Protein AF-A0A7K2X3P2-F1 (afdb_monomer)

Mean predicted aligned error: 12.93 Å

Sequence (159 aa):
AAGPQSTAGPQSAAGPQSDSAGTAPPAKPRRLGRWRWLVLASVLVLAPAVPWGLASVDDPQIDLTVLSEEPGGECVVRWKDPWDGREHTGPFRCDPDRDPLLAKWETAFVVSYGPWKGELYGWVGDEPHGSPAQDVTAALATGGALGLLVGLVGGGVSL

Solvent-accessible surface area (backbone atoms only — not comparable to full-atom values): 9632 Å² total; per-residue (Å²): 140,88,85,88,85,89,81,88,80,88,86,86,78,88,76,87,86,72,78,83,78,71,77,72,74,77,79,72,81,68,70,66,59,60,27,50,50,39,31,52,52,15,47,66,63,47,58,56,53,58,65,48,61,60,52,57,74,72,31,53,74,44,68,29,38,48,76,47,72,47,100,85,34,48,24,36,32,35,34,61,44,92,86,82,62,48,78,48,74,46,75,36,53,53,65,87,85,57,60,75,93,41,70,53,50,48,72,33,33,31,39,76,55,80,96,54,48,72,42,45,32,36,66,59,88,93,44,78,43,38,39,74,66,52,60,54,50,53,50,47,48,52,51,19,51,51,37,31,52,51,16,52,52,56,40,61,79,70,108

Nearest PDB structures (foldseek):
  2q2h-assembly1_A  TM=4.001E-01  e=1.821E-01  Agrobacterium fabrum str. C58
  2q2h-assembly1_B  TM=3.859E-01  e=3.176E-01  Agrobacterium fabrum str. C58
  2nzo-assembly2_C  TM=4.593E-01  e=7.546E-01  Bacillus subtilis

Structure (mmCIF, N/CA/C/O backbone):
data_AF-A0A7K2X3P2-F1
#
_entry.id   AF-A0A7K2X3P2-F1
#
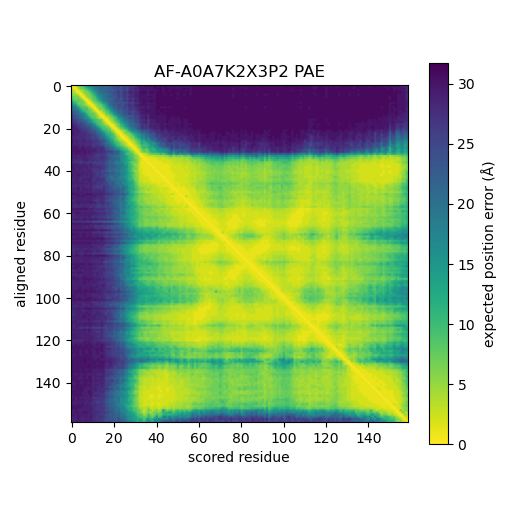loop_
_atom_site.group_PDB
_atom_site.id
_atom_site.type_symbol
_atom_site.label_atom_id
_atom_site.label_alt_id
_atom_site.label_comp_id
_atom_site.label_asym_id
_atom_site.label_entity_id
_atom_site.label_seq_id
_atom_site.pdbx_PDB_ins_code
_atom_site.Cartn_x
_atom_site.Cartn_y
_atom_site.Cartn_z
_atom_site.occupancy
_atom_site.B_iso_or_equiv
_atom_site.auth_seq_id
_atom_site.auth_comp_id
_atom_site.auth_asym_id
_atom_site.auth_atom_id
_atom_site.pdbx_PDB_model_num
ATOM 1 N N . ALA A 1 1 ? -39.443 7.825 111.719 1.00 43.34 1 ALA A N 1
ATOM 2 C CA . ALA A 1 1 ? -38.368 6.923 111.273 1.00 43.34 1 ALA A CA 1
ATOM 3 C C . ALA A 1 1 ? -38.836 6.240 109.998 1.00 43.34 1 ALA A C 1
ATOM 5 O O . ALA A 1 1 ? -39.812 5.505 110.042 1.00 43.34 1 ALA A O 1
ATOM 6 N N . ALA A 1 2 ? -38.222 6.594 108.871 1.00 43.12 2 ALA A N 1
ATOM 7 C CA . ALA A 1 2 ? -38.455 5.995 107.563 1.00 43.12 2 ALA A CA 1
ATOM 8 C C . ALA A 1 2 ? -37.342 4.974 107.285 1.00 43.12 2 ALA A C 1
ATOM 10 O O . ALA A 1 2 ? -36.188 5.223 107.634 1.00 43.12 2 ALA A O 1
ATOM 11 N N . GLY A 1 3 ? -37.696 3.851 106.665 1.00 34.34 3 GLY A N 1
ATOM 12 C CA . GLY A 1 3 ? -36.780 2.825 106.169 1.00 34.34 3 GLY A CA 1
ATOM 13 C C . GLY A 1 3 ? -37.502 1.917 105.157 1.00 34.34 3 GLY A C 1
ATOM 14 O O . GLY A 1 3 ? -38.718 1.776 105.267 1.00 34.34 3 GLY A O 1
ATOM 15 N N . PRO A 1 4 ? -36.803 1.377 104.141 1.00 50.12 4 PRO A N 1
ATOM 16 C CA . PRO A 1 4 ? -37.302 1.298 102.764 1.00 50.12 4 PRO A CA 1
ATOM 17 C C . PRO A 1 4 ? -37.567 -0.137 102.283 1.00 50.12 4 PRO A C 1
ATOM 19 O O . PRO A 1 4 ? -36.995 -1.077 102.825 1.00 50.12 4 PRO A O 1
ATOM 22 N N . GLN A 1 5 ? -38.334 -0.304 101.198 1.00 46.00 5 GLN A N 1
ATOM 23 C CA . GLN A 1 5 ? -38.234 -1.492 100.338 1.00 46.00 5 GLN A CA 1
ATOM 24 C C . GLN A 1 5 ? -38.359 -1.112 98.857 1.00 46.00 5 GLN A C 1
ATOM 26 O O . GLN A 1 5 ? -39.412 -0.695 98.381 1.00 46.00 5 GLN A O 1
ATOM 31 N N . SER A 1 6 ? -37.239 -1.263 98.149 1.00 46.44 6 SER A N 1
ATOM 32 C CA . SER A 1 6 ? -37.142 -1.337 96.692 1.00 46.44 6 SER A CA 1
ATOM 33 C C . SER A 1 6 ? -37.699 -2.665 96.192 1.00 46.44 6 SER A C 1
ATOM 35 O O . SER A 1 6 ? -37.330 -3.706 96.722 1.00 46.44 6 SER A O 1
ATOM 37 N N . THR A 1 7 ? -38.441 -2.649 95.087 1.00 44.78 7 THR A N 1
ATOM 38 C CA . THR A 1 7 ? -38.383 -3.725 94.084 1.00 44.78 7 THR A CA 1
ATOM 39 C C . THR A 1 7 ? -38.538 -3.116 92.691 1.00 44.78 7 THR A C 1
ATOM 41 O O . THR A 1 7 ? -39.597 -2.631 92.305 1.00 44.78 7 THR A O 1
ATOM 44 N N . ALA A 1 8 ? -37.429 -3.099 91.952 1.00 45.41 8 ALA A N 1
ATOM 45 C CA . ALA A 1 8 ? -37.401 -2.851 90.520 1.00 45.41 8 ALA A CA 1
ATOM 46 C C . ALA A 1 8 ? -37.860 -4.131 89.805 1.00 45.41 8 ALA A C 1
ATOM 48 O O . ALA A 1 8 ? -37.286 -5.197 90.021 1.00 45.41 8 ALA A O 1
ATOM 49 N N . GLY A 1 9 ? -38.908 -4.034 88.987 1.00 36.34 9 GLY A N 1
ATOM 50 C CA . GLY A 1 9 ? -39.360 -5.124 88.123 1.00 36.34 9 GLY A CA 1
ATOM 51 C C . GLY A 1 9 ? -38.618 -5.110 86.778 1.00 36.34 9 GLY A C 1
ATOM 52 O O . GLY A 1 9 ? -38.415 -4.028 86.224 1.00 36.34 9 GLY A O 1
ATOM 53 N N . PRO A 1 10 ? -38.217 -6.269 86.228 1.00 47.22 10 PRO A N 1
ATOM 54 C CA . PRO A 1 10 ? -37.574 -6.357 84.923 1.00 47.22 10 PRO A CA 1
ATOM 55 C C . PRO A 1 10 ? -38.630 -6.405 83.811 1.00 47.22 10 PRO A C 1
ATOM 57 O O . PRO A 1 10 ? -39.577 -7.185 83.884 1.00 47.22 10 PRO A O 1
ATOM 60 N N . GLN A 1 11 ? -38.450 -5.627 82.744 1.00 46.53 11 GLN A N 1
ATOM 61 C CA . GLN A 1 11 ? -39.125 -5.874 81.468 1.00 46.53 11 GLN A CA 1
ATOM 62 C C . GLN A 1 11 ? -38.100 -5.808 80.339 1.00 46.53 11 GLN A C 1
ATOM 64 O O . GLN A 1 11 ? -37.881 -4.772 79.722 1.00 46.53 11 GLN A O 1
ATOM 69 N N . SER A 1 12 ? -37.477 -6.957 80.086 1.00 44.44 12 SER A N 1
ATOM 70 C CA . SER A 1 12 ? -36.929 -7.298 78.778 1.00 44.44 12 SER A CA 1
ATOM 71 C C . SER A 1 12 ? -37.800 -8.407 78.205 1.00 44.44 12 SER A C 1
ATOM 73 O O . SER A 1 12 ? -37.814 -9.510 78.745 1.00 44.44 12 SER A O 1
ATOM 75 N N . ALA A 1 13 ? -38.508 -8.131 77.114 1.00 41.72 13 ALA A N 1
ATOM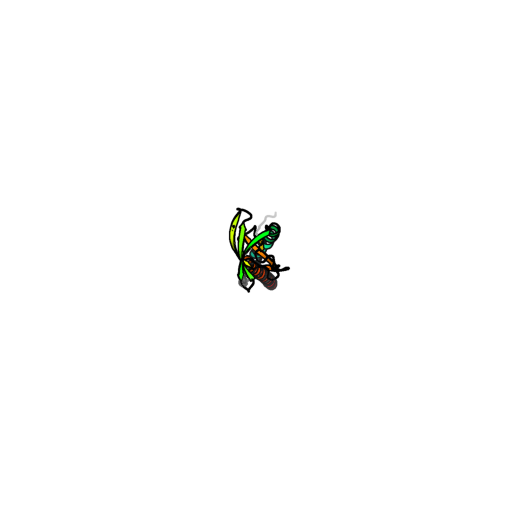 76 C CA . ALA A 1 13 ? -38.998 -9.160 76.207 1.00 41.72 13 ALA A CA 1
ATOM 77 C C . ALA A 1 13 ? -39.089 -8.573 74.797 1.00 41.72 13 ALA A C 1
ATOM 79 O O . ALA A 1 13 ? -39.816 -7.617 74.539 1.00 41.72 13 ALA A O 1
ATOM 80 N N . ALA A 1 14 ? -38.274 -9.148 73.920 1.00 46.69 14 ALA A N 1
ATOM 81 C CA . ALA A 1 14 ? -38.145 -8.850 72.509 1.00 46.69 14 ALA A CA 1
ATOM 82 C C . ALA A 1 14 ? -39.490 -8.939 71.770 1.00 46.69 14 ALA A C 1
ATOM 84 O O . ALA A 1 14 ? -40.175 -9.958 71.834 1.00 46.69 14 ALA A O 1
ATOM 85 N N . GLY A 1 15 ? -39.830 -7.891 71.018 1.00 36.75 15 GLY A N 1
ATOM 86 C CA . GLY A 1 15 ? -40.802 -7.984 69.933 1.00 36.75 15 GLY A CA 1
ATOM 87 C C . GLY A 1 15 ? -40.091 -8.466 68.662 1.00 36.75 15 GLY A C 1
ATOM 88 O O . GLY A 1 15 ? -39.014 -7.948 68.358 1.00 36.75 15 GLY A O 1
ATOM 89 N N . PRO A 1 16 ? -40.629 -9.451 67.925 1.00 46.72 16 PRO A N 1
ATOM 90 C CA . PRO A 1 16 ? -39.970 -9.991 66.745 1.00 46.72 16 PRO A CA 1
ATOM 91 C C . PRO A 1 16 ? -39.980 -8.969 65.602 1.00 46.72 16 PRO A C 1
ATOM 93 O O . PRO A 1 16 ? -41.018 -8.692 65.004 1.00 46.72 16 PRO A O 1
ATOM 96 N N . GLN A 1 17 ? -38.799 -8.445 65.263 1.00 52.22 17 GLN A N 1
ATOM 97 C CA . GLN A 1 17 ? -38.515 -8.025 63.896 1.00 52.22 17 GLN A CA 1
ATOM 98 C C . GLN A 1 17 ? -38.445 -9.297 63.050 1.00 52.22 17 GLN A C 1
ATOM 100 O O . GLN A 1 17 ? -37.615 -10.177 63.275 1.00 52.22 17 GLN A O 1
ATOM 105 N N . SER A 1 18 ? -39.353 -9.436 62.100 1.00 46.97 18 SER A N 1
ATOM 106 C CA . SER A 1 18 ? -39.205 -10.397 61.015 1.00 46.97 18 SER A CA 1
ATOM 107 C C . SER A 1 18 ? -39.588 -9.668 59.752 1.00 46.97 18 SER A C 1
ATOM 109 O O . SER A 1 18 ? -40.756 -9.559 59.382 1.00 46.97 18 SER A O 1
ATOM 111 N N . ASP A 1 19 ? -38.542 -9.085 59.181 1.00 43.91 19 ASP A N 1
ATOM 112 C CA . ASP A 1 19 ? -38.510 -8.465 57.878 1.00 43.91 19 ASP A CA 1
ATOM 113 C C . ASP A 1 19 ? -39.203 -9.382 56.876 1.00 43.91 19 ASP A C 1
ATOM 115 O O . ASP A 1 19 ? -38.827 -10.540 56.678 1.00 43.91 19 ASP A O 1
ATOM 119 N N . SER A 1 20 ? -40.244 -8.858 56.239 1.00 48.12 20 SER A N 1
ATOM 120 C CA . SER A 1 20 ? -40.806 -9.430 55.029 1.00 48.12 20 SER A CA 1
ATOM 121 C C . SER A 1 20 ? -39.690 -9.517 53.991 1.00 48.12 20 SER A C 1
ATOM 123 O O . SER A 1 20 ? -39.373 -8.540 53.312 1.00 48.12 20 SER A O 1
ATOM 125 N N . ALA A 1 21 ? -39.081 -10.700 53.901 1.00 51.09 21 ALA A N 1
ATOM 126 C CA . ALA A 1 21 ? -38.150 -11.096 52.863 1.00 51.09 21 ALA A CA 1
ATOM 127 C C . ALA A 1 21 ? -38.904 -11.137 51.529 1.00 51.09 21 ALA A C 1
ATOM 129 O O . ALA A 1 21 ? -39.295 -12.190 51.028 1.00 51.09 21 ALA A O 1
ATOM 130 N N . GLY A 1 22 ? -39.132 -9.957 50.952 1.00 48.03 22 GLY A N 1
ATOM 131 C CA . GLY A 1 22 ? -39.394 -9.831 49.534 1.00 48.03 22 GLY A CA 1
ATOM 132 C C . GLY A 1 22 ? -38.180 -10.407 48.828 1.00 48.03 22 GLY A C 1
ATOM 133 O O . GLY A 1 22 ? -37.104 -9.813 48.855 1.00 48.03 22 GLY A O 1
ATOM 134 N N . THR A 1 23 ? -38.326 -11.602 48.260 1.00 55.66 23 THR A N 1
ATOM 135 C CA . THR A 1 23 ? -37.319 -12.179 47.376 1.00 55.66 23 THR A CA 1
ATOM 136 C C . THR A 1 23 ? -37.081 -11.169 46.262 1.00 55.66 23 THR A C 1
ATOM 138 O O . THR A 1 23 ? -37.929 -10.986 45.388 1.00 55.66 23 THR A O 1
ATOM 141 N N . ALA A 1 24 ? -35.956 -10.456 46.338 1.00 61.16 24 ALA A N 1
ATOM 142 C CA . ALA A 1 24 ? -35.553 -9.537 45.293 1.00 61.16 24 ALA A CA 1
ATOM 143 C C . ALA A 1 24 ? -35.508 -10.331 43.978 1.00 61.16 24 ALA A C 1
ATOM 145 O O . ALA A 1 24 ? -34.921 -11.421 43.955 1.00 61.16 24 ALA A O 1
ATOM 146 N N . PRO A 1 25 ? -36.139 -9.847 42.894 1.00 63.56 25 PRO A N 1
ATOM 147 C CA . PRO A 1 25 ? -36.044 -10.528 41.615 1.00 63.56 25 PRO A CA 1
ATOM 148 C C . PRO A 1 25 ? -34.559 -10.670 41.250 1.00 63.56 25 PRO A C 1
ATOM 150 O O . PRO A 1 25 ? -33.785 -9.739 41.503 1.00 63.56 25 PRO A O 1
ATOM 153 N N . PRO A 1 26 ? -34.132 -11.814 40.682 1.00 62.00 26 PRO A N 1
ATOM 154 C CA . PRO A 1 26 ? -32.734 -12.015 40.335 1.00 62.00 26 PRO A CA 1
ATOM 155 C C . PRO A 1 26 ? -32.287 -10.869 39.431 1.00 62.00 26 PRO A C 1
ATOM 157 O O . PRO A 1 26 ? -32.959 -10.543 38.446 1.00 62.00 26 PRO A O 1
ATOM 160 N N . ALA A 1 27 ? -31.171 -10.231 39.789 1.00 63.59 27 ALA A N 1
ATOM 161 C CA . ALA A 1 27 ? -30.607 -9.146 39.005 1.00 63.59 27 ALA A CA 1
ATOM 162 C C . ALA A 1 27 ? -30.455 -9.623 37.554 1.00 63.59 27 ALA A C 1
ATOM 164 O O . ALA A 1 27 ? -29.716 -10.572 37.281 1.00 63.59 27 ALA A O 1
ATOM 165 N N . LYS A 1 28 ? -31.184 -8.996 36.617 1.00 60.84 28 LYS A N 1
ATOM 166 C CA . LYS A 1 28 ? -31.056 -9.323 35.191 1.00 60.84 28 LYS A CA 1
ATOM 167 C C . LYS A 1 28 ? -29.574 -9.207 34.816 1.00 60.84 28 LYS A C 1
ATOM 169 O O . LYS A 1 28 ? -28.969 -8.173 35.121 1.00 60.84 28 LYS A O 1
ATOM 174 N N . PRO A 1 29 ? -28.979 -10.218 34.157 1.00 57.66 29 PRO A N 1
ATOM 175 C CA . PRO A 1 29 ? -27.580 -10.153 33.769 1.00 57.66 29 PRO A CA 1
ATOM 176 C C . PRO A 1 29 ? -27.384 -8.915 32.896 1.00 57.66 29 PRO A C 1
ATOM 178 O O . PRO A 1 29 ? -28.034 -8.746 31.860 1.00 57.66 29 PRO A O 1
ATOM 181 N N . ARG A 1 30 ? -26.530 -8.004 33.366 1.00 58.88 30 ARG A N 1
ATOM 182 C CA . ARG A 1 30 ? -26.295 -6.705 32.738 1.00 58.88 30 ARG A CA 1
ATOM 183 C C . ARG A 1 30 ? -25.742 -6.938 31.330 1.00 58.88 30 ARG A C 1
ATOM 185 O O . ARG A 1 30 ? -24.567 -7.256 31.160 1.00 58.88 30 ARG A O 1
ATOM 192 N N . ARG A 1 31 ? -26.572 -6.710 30.304 1.00 60.47 31 ARG A N 1
ATOM 193 C CA . ARG A 1 31 ? -26.161 -6.686 28.882 1.00 60.47 31 ARG A CA 1
ATOM 194 C C . ARG A 1 31 ? -25.081 -5.629 28.585 1.00 60.47 31 ARG A C 1
ATOM 196 O O . ARG A 1 31 ? -24.500 -5.639 27.508 1.00 60.47 31 ARG A O 1
ATOM 203 N N . LEU A 1 32 ? -24.768 -4.776 29.562 1.00 58.50 32 LEU A N 1
ATOM 204 C CA . LEU A 1 32 ? -23.693 -3.782 29.554 1.00 58.50 32 LEU A CA 1
ATOM 205 C C . LEU A 1 32 ? -22.302 -4.363 29.262 1.00 58.50 32 LEU A C 1
ATOM 207 O O . LEU A 1 32 ? -21.456 -3.641 28.747 1.00 58.50 32 LEU A O 1
ATOM 211 N N . GLY A 1 33 ? -22.046 -5.641 29.566 1.00 67.38 33 GLY A N 1
ATOM 212 C CA . GLY A 1 33 ? -20.739 -6.241 29.291 1.00 67.38 33 GLY A CA 1
ATOM 213 C C . GLY A 1 33 ? -20.414 -6.291 27.795 1.00 67.38 33 GLY A C 1
ATOM 214 O O . GLY A 1 33 ? -19.333 -5.888 27.386 1.00 67.38 33 GLY A O 1
ATOM 215 N N . ARG A 1 34 ? -21.358 -6.743 26.959 1.00 83.06 34 ARG A N 1
ATOM 216 C CA . ARG A 1 34 ? -21.077 -7.065 25.547 1.00 83.06 34 ARG A CA 1
ATOM 217 C C . ARG A 1 34 ? -20.837 -5.822 24.688 1.00 83.06 34 ARG A C 1
ATOM 219 O O . ARG A 1 34 ? -19.890 -5.808 23.912 1.00 83.06 34 ARG A O 1
ATOM 226 N N . TRP A 1 35 ? -21.638 -4.771 24.870 1.00 88.19 35 TRP A N 1
ATOM 227 C CA . TRP A 1 35 ? -21.478 -3.518 24.122 1.00 88.19 35 TRP A CA 1
ATOM 228 C C . TRP A 1 35 ? -20.172 -2.800 24.460 1.00 88.19 35 TRP A C 1
ATOM 230 O O . TRP A 1 35 ? -19.493 -2.310 23.566 1.00 88.19 35 TRP A O 1
ATOM 240 N N . ARG A 1 36 ? -19.773 -2.811 25.739 1.00 89.25 36 ARG A N 1
ATOM 241 C CA . ARG A 1 36 ? -18.478 -2.269 26.173 1.00 89.25 36 ARG A CA 1
ATOM 242 C C . ARG A 1 36 ? -17.313 -2.990 25.505 1.00 89.25 36 ARG A C 1
ATOM 244 O O . ARG A 1 36 ? -16.397 -2.332 25.032 1.00 89.25 36 ARG A O 1
ATOM 251 N N . TRP A 1 37 ? -17.367 -4.318 25.422 1.00 92.69 37 TRP A N 1
ATOM 252 C CA . TRP A 1 37 ? -16.335 -5.091 24.731 1.00 92.69 37 TRP A CA 1
ATOM 253 C C . TRP A 1 37 ? -16.308 -4.833 23.226 1.00 92.69 37 TRP A C 1
ATOM 255 O O . TRP A 1 37 ? -15.223 -4.742 22.667 1.00 92.69 37 TRP A O 1
ATOM 265 N N . LEU A 1 38 ? -17.466 -4.649 22.584 1.00 93.00 38 LEU A N 1
ATOM 266 C CA . LEU A 1 38 ? -17.520 -4.277 21.169 1.00 93.00 38 LEU A CA 1
ATOM 267 C C . LEU A 1 38 ? -16.882 -2.903 20.917 1.00 93.00 38 LEU A C 1
ATOM 269 O O . LEU A 1 38 ? -16.083 -2.765 19.995 1.00 93.00 38 LEU A O 1
ATOM 273 N N . VAL A 1 39 ? -17.182 -1.908 21.760 1.00 93.88 39 VAL A N 1
ATOM 274 C CA . VAL A 1 39 ? -16.551 -0.579 21.690 1.00 93.88 39 VAL A CA 1
ATOM 275 C C . VAL A 1 39 ? -15.044 -0.690 21.902 1.00 93.88 39 VAL A C 1
ATOM 277 O O . VAL A 1 39 ? -14.285 -0.163 21.097 1.00 93.88 39 VAL A O 1
ATOM 280 N N . LEU A 1 40 ? -14.600 -1.411 22.935 1.00 94.88 40 LEU A N 1
ATOM 281 C CA . LEU A 1 40 ? -13.173 -1.602 23.205 1.00 94.88 40 LEU A CA 1
ATOM 282 C C . LEU A 1 40 ? -12.459 -2.299 22.043 1.00 94.88 40 LEU A C 1
ATOM 284 O O . LEU A 1 40 ? -11.401 -1.841 21.632 1.00 94.88 40 LEU A O 1
ATOM 288 N N . ALA A 1 41 ? -13.043 -3.358 21.479 1.00 95.19 41 ALA A N 1
ATOM 289 C CA . ALA A 1 41 ? -12.485 -4.044 20.318 1.00 95.19 41 ALA A CA 1
ATOM 290 C C . ALA A 1 41 ? -12.400 -3.115 19.098 1.00 95.19 41 ALA A C 1
ATOM 292 O O . ALA A 1 41 ? -11.371 -3.071 18.432 1.00 95.19 41 ALA A O 1
ATOM 293 N N . SER A 1 42 ? -13.442 -2.321 18.847 1.00 95.38 42 SER A N 1
ATOM 294 C CA . SER A 1 42 ? -13.472 -1.360 17.737 1.00 95.38 42 SER A CA 1
ATOM 295 C C . SER A 1 42 ? -12.412 -0.269 17.904 1.00 95.38 42 SER A C 1
ATOM 297 O O . SER A 1 42 ? -11.697 0.049 16.959 1.00 95.38 42 SER A O 1
ATOM 299 N N . VAL A 1 43 ? -12.251 0.261 19.121 1.00 95.50 43 VAL A N 1
ATOM 300 C CA . VAL A 1 43 ? -11.191 1.227 19.440 1.00 95.50 43 VAL A CA 1
ATOM 301 C C . VAL A 1 43 ? -9.813 0.596 19.276 1.00 95.50 43 VAL A C 1
ATOM 303 O O . VAL A 1 43 ? -8.940 1.238 18.713 1.00 95.50 43 VAL A O 1
ATOM 306 N N . LEU A 1 44 ? -9.604 -0.651 19.705 1.00 95.00 44 LEU A N 1
ATOM 307 C CA . LEU A 1 44 ? -8.322 -1.340 19.523 1.00 95.00 44 LEU A CA 1
ATOM 308 C C . LEU A 1 44 ? -7.965 -1.544 18.045 1.00 95.00 44 LEU A C 1
ATOM 310 O O . LEU A 1 44 ? -6.792 -1.459 17.700 1.00 95.00 44 LEU A O 1
ATOM 314 N N . VAL A 1 45 ? -8.957 -1.778 17.183 1.00 93.19 45 VAL A N 1
ATOM 315 C CA . VAL A 1 45 ? -8.757 -1.884 15.728 1.00 93.19 45 VAL A CA 1
ATOM 316 C C . VAL A 1 45 ? -8.448 -0.525 15.098 1.00 93.19 45 VAL A C 1
ATOM 318 O O . VAL A 1 45 ? -7.592 -0.445 14.224 1.00 93.19 45 VAL A O 1
ATOM 321 N N . LEU A 1 46 ? -9.119 0.544 15.535 1.00 92.31 46 LEU A N 1
ATOM 322 C CA . LEU A 1 46 ? -8.976 1.881 14.944 1.00 92.31 46 LEU A CA 1
ATOM 323 C C . LEU A 1 46 ? -7.799 2.688 15.508 1.00 92.31 46 LEU A C 1
ATOM 325 O O . LEU A 1 46 ? -7.251 3.537 14.812 1.00 92.31 46 LEU A O 1
ATOM 329 N N . ALA A 1 47 ? -7.397 2.447 16.757 1.00 92.06 47 ALA A N 1
ATOM 330 C CA . ALA A 1 47 ? -6.360 3.219 17.443 1.00 92.06 47 ALA A CA 1
ATOM 331 C C . ALA A 1 47 ? -5.013 3.283 16.695 1.00 92.06 47 ALA A C 1
ATOM 333 O O . ALA A 1 47 ? -4.406 4.356 16.702 1.00 92.06 47 ALA A O 1
ATOM 334 N N . PRO A 1 48 ? -4.539 2.216 16.020 1.00 88.75 48 PRO A N 1
ATOM 335 C CA . PRO A 1 48 ? -3.298 2.269 15.253 1.00 88.75 48 PRO A CA 1
ATOM 336 C C . PRO A 1 48 ? -3.331 3.220 14.048 1.00 88.75 48 PRO A C 1
ATOM 338 O O . PRO A 1 48 ? -2.269 3.642 13.601 1.00 88.75 48 PRO A O 1
ATOM 341 N N . ALA A 1 49 ? -4.510 3.606 13.543 1.00 85.25 49 ALA A N 1
ATOM 342 C CA . ALA A 1 49 ? -4.623 4.458 12.356 1.00 85.25 49 ALA A CA 1
ATOM 343 C C . ALA A 1 49 ? -3.935 5.822 12.532 1.00 85.25 49 ALA A C 1
ATOM 345 O O . ALA A 1 49 ? -3.365 6.348 11.583 1.00 85.25 49 ALA A O 1
ATOM 346 N N . VAL A 1 50 ? -3.939 6.379 13.748 1.00 87.19 50 VAL A N 1
ATOM 347 C CA . VAL A 1 50 ? -3.297 7.671 14.034 1.00 87.19 50 VAL A CA 1
ATOM 348 C C . VAL A 1 50 ? -1.767 7.590 13.934 1.00 87.19 50 VAL A C 1
ATOM 350 O O . VAL A 1 50 ? -1.203 8.324 13.125 1.00 87.19 50 VAL A O 1
ATOM 353 N N . PRO A 1 51 ? -1.056 6.737 14.703 1.00 89.12 51 PRO A N 1
ATOM 354 C CA . PRO A 1 51 ? 0.398 6.649 14.584 1.00 89.12 51 PRO A CA 1
ATOM 355 C C . PRO A 1 51 ? 0.849 6.152 13.206 1.00 89.12 51 PRO A C 1
ATOM 357 O O . PRO A 1 51 ? 1.893 6.585 12.734 1.00 89.12 51 PRO A O 1
ATOM 360 N N . TRP A 1 52 ? 0.073 5.289 12.545 1.00 87.19 52 TRP A N 1
ATOM 361 C CA . TRP A 1 52 ? 0.366 4.851 11.179 1.00 87.19 52 TRP A CA 1
ATOM 362 C C . TRP A 1 52 ? 0.222 5.973 10.153 1.00 87.19 52 TRP A C 1
ATOM 364 O O . TRP A 1 52 ? 1.135 6.165 9.363 1.00 87.19 52 TRP A O 1
ATOM 374 N N . GLY A 1 53 ? -0.850 6.768 10.209 1.00 83.62 53 GLY A N 1
ATOM 375 C CA . GLY A 1 53 ? -1.014 7.919 9.314 1.00 83.62 53 GLY A CA 1
ATOM 376 C C . GLY A 1 53 ? 0.022 9.025 9.542 1.00 83.62 53 GLY A C 1
ATOM 377 O O . GLY A 1 53 ? 0.359 9.758 8.621 1.00 83.62 53 GLY A O 1
ATOM 378 N N . LEU A 1 54 ? 0.558 9.151 10.761 1.00 88.62 54 LEU A N 1
ATOM 379 C CA . LEU A 1 54 ? 1.699 10.035 11.017 1.00 88.62 54 LEU A CA 1
ATOM 380 C C . LEU A 1 54 ? 2.996 9.463 10.437 1.00 88.62 54 LEU A C 1
ATOM 382 O O . LEU A 1 54 ? 3.774 10.211 9.858 1.00 88.62 54 LEU A O 1
ATOM 386 N N . ALA A 1 55 ? 3.220 8.155 10.573 1.00 87.31 55 ALA A N 1
ATOM 387 C CA . ALA A 1 55 ? 4.404 7.494 10.033 1.00 87.31 55 ALA A CA 1
ATOM 388 C C . ALA A 1 55 ? 4.421 7.468 8.496 1.00 87.31 55 ALA A C 1
ATOM 390 O O . ALA A 1 55 ? 5.493 7.579 7.911 1.00 87.31 55 ALA A O 1
ATOM 391 N N . SER A 1 56 ? 3.257 7.399 7.839 1.00 86.69 56 SER A N 1
ATOM 392 C CA . SER A 1 56 ? 3.169 7.387 6.372 1.00 86.69 56 SER A CA 1
ATOM 393 C C . SER A 1 56 ? 3.635 8.682 5.709 1.00 86.69 56 SER A C 1
ATOM 395 O O . SER A 1 56 ? 3.880 8.702 4.509 1.00 86.69 56 SER A O 1
ATOM 397 N N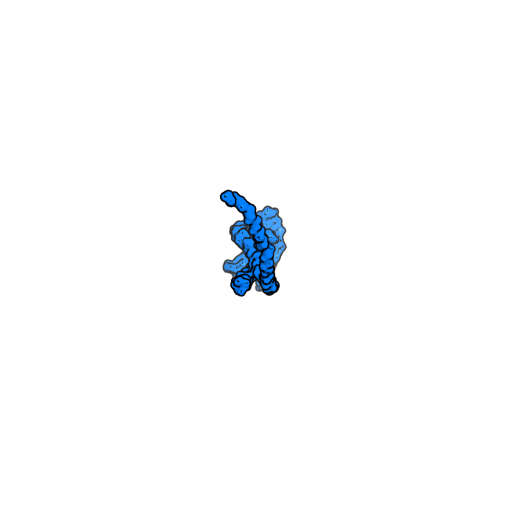 . VAL A 1 57 ? 3.752 9.781 6.462 1.00 87.81 57 VAL A N 1
ATOM 398 C CA . VAL A 1 57 ? 4.319 11.043 5.952 1.00 87.81 57 VAL A CA 1
ATOM 399 C C . VAL A 1 57 ? 5.805 10.889 5.617 1.00 87.81 57 VAL A C 1
ATOM 401 O O . VAL A 1 57 ? 6.302 11.558 4.716 1.00 87.81 57 VAL A O 1
ATOM 404 N N . ASP A 1 58 ? 6.491 9.988 6.320 1.00 90.06 58 ASP A N 1
ATOM 405 C CA . ASP A 1 58 ? 7.914 9.707 6.142 1.00 90.06 58 ASP A CA 1
ATOM 406 C C . ASP A 1 58 ? 8.159 8.479 5.240 1.00 90.06 58 ASP A C 1
ATOM 408 O O . ASP A 1 58 ? 9.299 8.014 5.126 1.00 90.06 58 ASP A O 1
ATOM 412 N N . ASP A 1 59 ? 7.114 7.933 4.603 1.00 92.38 59 ASP A N 1
ATOM 413 C CA . ASP A 1 59 ? 7.263 6.803 3.688 1.00 92.38 59 ASP A CA 1
ATOM 414 C C . ASP A 1 59 ? 8.087 7.234 2.460 1.00 92.38 59 ASP A C 1
ATOM 416 O O . ASP A 1 59 ? 7.760 8.220 1.790 1.00 92.38 59 ASP A O 1
ATOM 420 N N . PRO A 1 60 ? 9.187 6.529 2.144 1.00 94.56 60 PRO A N 1
ATOM 421 C CA . PRO A 1 60 ? 10.035 6.896 1.023 1.00 94.56 60 PRO A CA 1
ATOM 422 C C . PRO A 1 60 ? 9.315 6.652 -0.302 1.00 94.56 60 PRO A C 1
ATOM 424 O O . PRO A 1 60 ? 8.809 5.557 -0.558 1.00 94.56 60 PRO A O 1
ATOM 427 N N . GLN A 1 61 ? 9.345 7.658 -1.173 1.00 94.56 61 GLN A N 1
ATOM 428 C CA . GLN A 1 61 ? 8.981 7.509 -2.577 1.00 94.56 61 GLN A CA 1
ATOM 429 C C . GLN A 1 61 ? 10.172 6.945 -3.359 1.00 94.56 61 GLN A C 1
ATOM 431 O O . GLN A 1 61 ? 11.295 7.441 -3.230 1.00 94.56 61 GLN A O 1
ATOM 436 N N . ILE A 1 62 ? 9.937 5.909 -4.161 1.00 95.31 62 ILE A N 1
ATOM 437 C CA . ILE A 1 62 ? 10.960 5.224 -4.950 1.00 95.31 62 ILE A CA 1
ATOM 438 C C . ILE A 1 62 ? 10.512 5.010 -6.397 1.00 95.31 62 ILE A C 1
ATOM 440 O O . ILE A 1 62 ? 9.319 4.917 -6.697 1.00 95.31 62 ILE A O 1
ATOM 444 N N . ASP A 1 63 ? 11.500 4.867 -7.277 1.00 94.75 63 ASP A N 1
ATOM 445 C CA . ASP A 1 63 ? 11.280 4.494 -8.668 1.00 94.75 63 ASP A CA 1
ATOM 446 C C . ASP A 1 63 ? 11.114 2.977 -8.801 1.00 94.75 63 ASP A C 1
ATOM 448 O O . ASP A 1 63 ? 11.877 2.176 -8.247 1.00 94.75 63 ASP A O 1
ATOM 452 N N . LEU A 1 64 ? 10.137 2.585 -9.606 1.00 95.25 64 LEU A N 1
ATOM 453 C CA . LEU A 1 64 ? 9.855 1.214 -9.985 1.00 95.25 64 LEU A CA 1
ATOM 454 C C . LEU A 1 64 ? 10.213 1.019 -11.458 1.00 95.25 64 LEU A C 1
ATOM 456 O O . LEU A 1 64 ? 9.891 1.842 -12.311 1.00 95.25 64 LEU A O 1
ATOM 460 N N . THR A 1 65 ? 10.840 -0.105 -11.783 1.00 96.88 65 THR A N 1
ATOM 461 C CA . THR A 1 65 ? 10.995 -0.561 -13.167 1.00 96.88 65 THR A CA 1
ATOM 462 C C . THR A 1 65 ? 9.853 -1.502 -13.517 1.00 96.88 65 THR A C 1
ATOM 464 O O . THR A 1 65 ? 9.733 -2.566 -12.909 1.00 96.88 65 THR A O 1
ATOM 467 N N . VAL A 1 66 ? 9.059 -1.164 -14.529 1.00 95.50 66 VAL A N 1
ATOM 468 C CA . VAL A 1 66 ? 7.999 -2.041 -15.037 1.00 95.50 66 VAL A CA 1
ATOM 469 C C . VAL A 1 66 ? 8.624 -3.149 -15.877 1.00 95.50 66 VAL A C 1
ATOM 471 O O . VAL A 1 66 ? 9.340 -2.895 -16.848 1.00 95.50 66 VAL A O 1
ATOM 474 N N . LEU A 1 67 ? 8.380 -4.396 -15.478 1.00 96.50 67 LEU A N 1
ATOM 475 C CA . LEU A 1 67 ? 8.869 -5.591 -16.165 1.00 96.50 67 LEU A CA 1
ATOM 476 C C . LEU A 1 67 ? 7.831 -6.134 -17.147 1.00 96.50 67 LEU A C 1
ATOM 478 O O . LEU A 1 67 ? 8.183 -6.560 -18.247 1.00 96.50 67 LEU A O 1
ATOM 482 N N . SER A 1 68 ? 6.561 -6.104 -16.752 1.00 94.12 68 SER A N 1
ATOM 483 C CA . SER A 1 68 ? 5.418 -6.466 -17.586 1.00 94.12 68 SER A CA 1
ATOM 484 C C . SER A 1 68 ? 4.170 -5.741 -17.105 1.00 94.12 68 SER A C 1
ATOM 486 O O . SER A 1 68 ? 4.026 -5.512 -15.906 1.00 94.12 68 SER A O 1
ATOM 488 N N . GLU A 1 69 ? 3.266 -5.447 -18.030 1.00 91.81 69 GLU A N 1
ATOM 489 C CA . GLU A 1 69 ? 1.981 -4.803 -17.767 1.00 91.81 69 GLU A CA 1
ATOM 490 C C . GLU A 1 69 ? 0.887 -5.548 -18.534 1.00 91.81 69 GLU A C 1
ATOM 492 O O . GLU A 1 69 ? 1.025 -5.830 -19.730 1.00 91.81 69 GLU A O 1
ATOM 497 N N . GLU A 1 70 ? -0.176 -5.916 -17.829 1.00 90.94 70 GLU A N 1
ATOM 498 C CA . GLU A 1 70 ? -1.376 -6.505 -18.407 1.00 90.94 70 GLU A CA 1
ATOM 499 C C . GLU A 1 70 ? -2.350 -5.408 -18.869 1.00 90.94 70 GLU A C 1
ATOM 501 O O . GLU A 1 70 ? -2.373 -4.322 -18.294 1.00 90.94 70 GLU A O 1
ATOM 506 N N . PRO A 1 71 ? -3.247 -5.685 -19.838 1.00 85.88 71 PRO A N 1
ATOM 507 C CA . PRO A 1 71 ? -4.224 -4.701 -20.321 1.00 85.88 71 PRO A CA 1
ATOM 508 C C . PRO A 1 71 ? -5.157 -4.120 -19.244 1.00 85.88 71 PRO A C 1
ATOM 510 O O . PRO A 1 71 ? -5.826 -3.123 -19.496 1.00 85.88 71 PRO A O 1
ATOM 513 N N . GLY A 1 72 ? -5.250 -4.766 -18.077 1.00 82.19 72 GLY A N 1
ATOM 514 C CA . GLY A 1 72 ? -6.026 -4.302 -16.925 1.00 82.19 72 GLY A CA 1
ATOM 515 C C . GLY A 1 72 ? -5.281 -3.349 -15.982 1.00 82.19 72 GLY A C 1
ATOM 516 O O . GLY A 1 72 ? -5.855 -2.981 -14.961 1.00 82.19 72 GLY A O 1
ATOM 517 N N . GLY A 1 73 ? -4.031 -2.978 -16.289 1.00 85.19 73 GLY A N 1
ATOM 518 C CA . GLY A 1 73 ? -3.185 -2.122 -15.443 1.00 85.19 73 GLY A CA 1
ATOM 519 C C . GLY A 1 73 ? -2.446 -2.868 -14.324 1.00 85.19 73 GLY A C 1
ATOM 520 O O . GLY A 1 73 ? -1.769 -2.251 -13.503 1.00 85.19 73 GLY A O 1
ATOM 521 N N . GLU A 1 74 ? -2.558 -4.198 -14.279 1.00 89.50 74 GLU A N 1
ATOM 522 C CA . GLU A 1 74 ? -1.780 -5.030 -13.362 1.00 89.50 74 GLU A CA 1
ATOM 523 C C . GLU A 1 74 ? -0.347 -5.170 -13.888 1.00 89.50 74 GLU A C 1
ATOM 525 O O . GLU A 1 74 ? -0.114 -5.588 -15.025 1.00 89.50 74 GLU A O 1
ATOM 530 N N . CYS A 1 75 ? 0.621 -4.814 -13.055 1.00 91.06 75 CYS A N 1
ATOM 531 C CA . CYS A 1 75 ? 2.032 -4.755 -13.391 1.00 91.06 75 CYS A CA 1
ATOM 532 C C . CYS A 1 75 ? 2.860 -5.705 -12.532 1.00 91.06 75 CYS A C 1
ATOM 534 O O . CYS A 1 75 ? 2.577 -5.957 -11.361 1.00 91.06 75 CYS A O 1
ATOM 536 N N . VAL A 1 76 ? 3.966 -6.172 -13.103 1.00 94.31 76 VAL A N 1
ATOM 537 C CA . VAL A 1 76 ? 5.077 -6.736 -12.336 1.00 94.31 76 VAL A CA 1
ATOM 538 C C . VAL A 1 76 ? 6.202 -5.724 -12.367 1.00 94.31 76 VAL A C 1
ATOM 540 O O . VAL A 1 76 ? 6.679 -5.344 -13.439 1.00 94.31 76 VAL A O 1
ATOM 543 N N . VAL A 1 77 ? 6.629 -5.290 -11.190 1.00 95.62 77 VAL A N 1
ATOM 544 C CA . VAL A 1 77 ? 7.637 -4.246 -11.036 1.00 95.62 77 VAL A CA 1
ATOM 545 C C . VAL A 1 77 ? 8.854 -4.769 -10.302 1.00 95.62 77 VAL A C 1
ATOM 547 O O . VAL A 1 77 ? 8.769 -5.695 -9.494 1.00 95.62 77 VAL A O 1
ATOM 550 N N . ARG A 1 78 ? 9.995 -4.145 -10.573 1.00 96.88 78 ARG A N 1
ATOM 551 C CA . ARG A 1 78 ? 11.230 -4.309 -9.817 1.00 96.88 78 ARG A CA 1
ATOM 552 C C . ARG A 1 78 ? 11.609 -2.996 -9.165 1.00 96.88 78 ARG A C 1
ATOM 554 O O . ARG A 1 78 ? 11.555 -1.954 -9.810 1.00 96.88 78 ARG A O 1
ATOM 561 N N . TRP A 1 79 ? 12.032 -3.059 -7.914 1.00 96.06 79 TRP A N 1
ATOM 562 C CA . TRP A 1 79 ? 12.434 -1.885 -7.152 1.00 96.06 79 TRP A CA 1
ATOM 563 C C . TRP A 1 79 ? 13.574 -2.212 -6.206 1.00 96.06 79 TRP A C 1
ATOM 565 O O . TRP A 1 79 ? 13.880 -3.380 -5.968 1.00 96.06 79 TRP A O 1
ATOM 575 N N . LYS A 1 80 ? 14.204 -1.171 -5.671 1.00 95.94 80 LYS A N 1
ATOM 576 C CA . LYS A 1 80 ? 15.262 -1.292 -4.676 1.00 95.94 80 LYS A CA 1
ATOM 577 C C . LYS A 1 80 ? 14.719 -0.882 -3.312 1.00 95.94 80 LYS A C 1
ATOM 579 O O . LYS A 1 80 ? 14.184 0.215 -3.180 1.00 95.94 80 LYS A O 1
ATOM 584 N N . ASP A 1 81 ? 14.862 -1.748 -2.316 1.00 93.06 81 ASP A N 1
ATOM 585 C CA . ASP A 1 81 ? 14.458 -1.458 -0.944 1.00 93.06 81 ASP A CA 1
ATOM 586 C C . ASP A 1 81 ? 15.279 -0.274 -0.393 1.00 93.06 81 ASP A C 1
ATOM 588 O O . ASP A 1 81 ? 16.514 -0.278 -0.493 1.00 93.06 81 ASP A O 1
ATOM 592 N N . PRO A 1 82 ? 14.630 0.762 0.161 1.00 94.38 82 PRO A N 1
ATOM 593 C CA . PRO A 1 82 ? 15.319 1.970 0.605 1.00 94.38 82 PRO A CA 1
ATOM 594 C C . PRO A 1 82 ? 16.125 1.781 1.901 1.00 94.38 82 PRO A C 1
ATOM 596 O O . PRO A 1 82 ? 16.958 2.629 2.223 1.00 94.38 82 PRO A O 1
ATOM 599 N N . TRP A 1 83 ? 15.917 0.693 2.647 1.00 92.38 83 TRP A N 1
ATOM 600 C CA . TRP A 1 83 ? 16.596 0.423 3.916 1.00 92.38 83 TRP A CA 1
ATOM 601 C C . TRP A 1 83 ? 17.803 -0.499 3.764 1.00 92.38 83 TRP A C 1
ATOM 603 O O . TRP A 1 83 ? 18.839 -0.234 4.377 1.00 92.38 83 TRP A O 1
ATOM 613 N N . ASP A 1 84 ? 17.691 -1.575 2.984 1.00 92.88 84 ASP A N 1
ATOM 614 C CA . ASP A 1 84 ? 18.779 -2.550 2.813 1.00 92.88 84 ASP A CA 1
ATOM 615 C C . ASP A 1 84 ? 19.395 -2.568 1.404 1.00 92.88 84 ASP A C 1
ATOM 617 O O . ASP A 1 84 ? 20.449 -3.175 1.186 1.00 92.88 84 ASP A O 1
ATOM 621 N N . GLY A 1 85 ? 18.790 -1.848 0.458 1.00 93.81 85 GLY A N 1
ATOM 622 C CA . GLY A 1 85 ? 19.279 -1.710 -0.905 1.00 93.81 85 GLY A CA 1
ATOM 623 C C . GLY A 1 85 ? 19.114 -2.961 -1.766 1.00 93.81 85 GLY A C 1
ATOM 624 O O . GLY A 1 85 ? 19.691 -3.000 -2.857 1.00 93.81 85 GLY A O 1
ATOM 625 N N . ARG A 1 86 ? 18.389 -3.985 -1.310 1.00 95.12 86 ARG A N 1
ATOM 626 C CA . ARG A 1 86 ? 18.138 -5.193 -2.099 1.00 95.12 86 ARG A CA 1
ATOM 627 C C . ARG A 1 86 ? 17.123 -4.916 -3.194 1.00 95.12 86 ARG A C 1
ATOM 629 O O . ARG A 1 86 ? 16.231 -4.090 -3.043 1.00 95.12 86 ARG A O 1
ATOM 636 N N . GLU A 1 87 ? 17.271 -5.609 -4.316 1.00 95.62 87 GLU A N 1
ATOM 637 C CA . GLU A 1 87 ? 16.250 -5.582 -5.358 1.00 95.62 87 GLU A CA 1
ATOM 638 C C . GLU A 1 87 ? 15.120 -6.555 -5.016 1.00 95.62 87 GLU A C 1
ATOM 640 O O . GLU A 1 87 ? 15.355 -7.708 -4.650 1.00 95.62 87 GLU A O 1
ATOM 645 N N . HIS A 1 88 ? 13.894 -6.084 -5.194 1.00 93.81 88 HIS A N 1
ATOM 646 C CA . HIS A 1 88 ? 12.667 -6.843 -5.039 1.00 93.81 88 HIS A CA 1
ATOM 647 C C . HIS A 1 88 ? 11.908 -6.881 -6.358 1.00 93.81 88 HIS A C 1
ATOM 649 O O . HIS A 1 88 ? 12.099 -6.047 -7.243 1.00 93.81 88 HIS A O 1
ATOM 655 N N . THR A 1 89 ? 11.054 -7.885 -6.511 1.00 95.00 89 THR A N 1
ATOM 656 C CA . THR A 1 89 ? 10.126 -7.996 -7.634 1.00 95.00 89 THR A CA 1
ATOM 657 C C . THR A 1 89 ? 8.790 -8.478 -7.111 1.00 95.00 89 THR A C 1
ATOM 659 O O . THR A 1 89 ? 8.745 -9.360 -6.252 1.00 95.00 89 THR A O 1
ATOM 662 N N . GLY A 1 90 ? 7.709 -7.905 -7.620 1.00 91.19 90 GLY A N 1
ATOM 663 C CA . GLY A 1 90 ? 6.379 -8.176 -7.105 1.00 91.19 90 GLY A CA 1
ATOM 664 C C . GLY A 1 90 ? 5.278 -7.522 -7.929 1.00 91.19 90 GLY A C 1
ATOM 665 O O . GLY A 1 90 ? 5.570 -6.755 -8.853 1.00 91.19 90 GLY A O 1
ATOM 666 N N . PRO A 1 91 ? 4.020 -7.865 -7.618 1.00 90.88 91 PRO A N 1
ATOM 667 C CA . PRO A 1 91 ? 2.866 -7.249 -8.243 1.00 90.88 91 PRO A CA 1
ATOM 668 C C . PRO A 1 91 ? 2.720 -5.796 -7.781 1.00 90.88 91 PRO A C 1
ATOM 670 O O . PRO A 1 91 ? 2.992 -5.469 -6.626 1.00 90.88 91 PRO A O 1
ATOM 673 N N . PHE A 1 92 ? 2.267 -4.944 -8.688 1.00 89.88 92 PHE A N 1
ATOM 674 C CA . PHE A 1 92 ? 1.872 -3.569 -8.425 1.00 89.88 92 PHE A CA 1
ATOM 675 C C . PHE A 1 92 ? 0.792 -3.184 -9.430 1.00 89.88 92 PHE A C 1
ATOM 677 O O . PHE A 1 92 ? 0.744 -3.735 -10.524 1.00 89.88 92 PHE A O 1
ATOM 684 N N . ARG A 1 93 ? -0.063 -2.227 -9.094 1.00 88.19 93 ARG A N 1
ATOM 685 C CA . ARG A 1 93 ? -1.073 -1.724 -10.025 1.00 88.19 93 ARG A CA 1
ATOM 686 C C . ARG A 1 93 ? -0.578 -0.407 -10.597 1.00 88.19 93 ARG A C 1
ATOM 688 O O . ARG A 1 93 ? -0.463 0.543 -9.830 1.00 88.19 93 ARG A O 1
ATOM 695 N N . CYS A 1 94 ? -0.225 -0.372 -11.879 1.00 87.88 94 CYS A N 1
ATOM 696 C CA . CYS A 1 94 ? 0.274 0.846 -12.520 1.00 87.88 94 CYS A CA 1
ATOM 697 C C . CYS A 1 94 ? -0.840 1.886 -12.683 1.00 87.88 94 CYS A C 1
ATOM 699 O O . CYS A 1 94 ? -2.025 1.541 -12.716 1.00 87.88 94 CYS A O 1
ATOM 701 N N . ASP A 1 95 ? -0.446 3.151 -12.811 1.00 86.19 95 ASP A N 1
ATOM 702 C CA . ASP A 1 95 ? -1.377 4.231 -13.124 1.00 86.19 95 ASP A CA 1
ATOM 703 C C . ASP A 1 95 ? -1.839 4.107 -14.595 1.00 86.19 95 ASP A C 1
ATOM 705 O O . ASP A 1 95 ? -0.995 4.143 -15.500 1.00 86.19 95 ASP A O 1
ATOM 709 N N . PRO A 1 96 ? -3.152 3.941 -14.868 1.00 82.56 96 PRO A N 1
ATOM 710 C CA . PRO A 1 96 ? -3.665 3.847 -16.235 1.00 82.56 96 PRO A CA 1
ATOM 711 C C . PRO A 1 96 ? -3.486 5.142 -17.042 1.00 82.56 96 PRO A C 1
ATOM 713 O O . PRO A 1 96 ? -3.473 5.087 -18.272 1.00 82.56 96 PRO A O 1
ATOM 716 N N . ASP A 1 97 ? -3.339 6.285 -16.369 1.00 83.50 97 ASP A N 1
ATOM 717 C CA . ASP A 1 97 ? -3.185 7.607 -16.977 1.00 83.50 97 ASP A CA 1
ATOM 718 C C . ASP A 1 97 ? -1.706 8.030 -17.093 1.00 83.50 97 ASP A C 1
ATOM 720 O O . ASP A 1 97 ? -1.399 9.166 -17.476 1.00 83.50 97 ASP A O 1
ATOM 724 N N . ARG A 1 98 ? -0.766 7.114 -16.808 1.00 85.31 98 ARG A N 1
ATOM 725 C CA . ARG A 1 98 ? 0.674 7.361 -16.934 1.00 85.31 98 ARG A CA 1
ATOM 726 C C . ARG A 1 98 ? 1.054 7.765 -18.360 1.00 85.31 98 ARG A C 1
ATOM 728 O O . ARG A 1 98 ? 0.625 7.161 -19.344 1.00 85.31 98 ARG A O 1
ATOM 735 N N . ASP A 1 99 ? 1.971 8.730 -18.466 1.00 86.19 99 ASP A N 1
ATOM 736 C CA . ASP A 1 99 ? 2.574 9.122 -19.743 1.00 86.19 99 ASP A CA 1
ATOM 737 C C . ASP A 1 99 ? 3.164 7.889 -20.469 1.00 86.19 99 ASP A C 1
ATOM 739 O O . ASP A 1 99 ? 4.035 7.207 -19.914 1.00 86.19 99 ASP A O 1
ATOM 743 N N . PRO A 1 100 ? 2.764 7.602 -21.724 1.00 85.25 100 PRO A N 1
ATOM 744 C CA . PRO A 1 100 ? 3.304 6.487 -22.502 1.00 85.25 100 PRO A CA 1
ATOM 745 C C . PRO A 1 100 ? 4.834 6.492 -22.643 1.00 85.25 100 PRO A C 1
ATOM 747 O O . PRO A 1 100 ? 5.444 5.435 -22.823 1.00 85.25 100 PRO A O 1
ATOM 750 N N . LEU A 1 101 ? 5.484 7.657 -22.551 1.00 88.25 101 LEU A N 1
ATOM 751 C CA . LEU A 1 101 ? 6.945 7.772 -22.555 1.00 88.25 101 LEU A CA 1
ATOM 752 C C . LEU A 1 101 ? 7.589 7.150 -21.308 1.00 88.25 101 LEU A C 1
ATOM 754 O O . LEU A 1 101 ? 8.750 6.735 -21.354 1.00 88.25 101 LEU A O 1
ATOM 758 N N . LEU A 1 102 ? 6.834 7.043 -20.217 1.00 86.44 102 LEU A N 1
ATOM 759 C CA . LEU A 1 102 ? 7.235 6.430 -18.959 1.00 86.44 102 LEU A CA 1
ATOM 760 C C . LEU A 1 102 ? 6.758 4.978 -18.834 1.00 86.44 102 LEU A C 1
ATOM 762 O O . LEU A 1 102 ? 6.882 4.412 -17.763 1.00 86.44 102 LEU A O 1
ATOM 766 N N . ALA A 1 103 ? 6.309 4.310 -19.902 1.00 85.75 103 ALA A N 1
ATOM 767 C CA . ALA A 1 103 ? 5.768 2.939 -19.831 1.00 85.75 103 ALA A CA 1
ATOM 768 C C . ALA A 1 103 ? 6.701 1.872 -19.203 1.00 85.75 103 ALA A C 1
ATOM 770 O O . ALA A 1 103 ? 6.266 0.772 -18.883 1.00 85.75 103 ALA A O 1
ATOM 771 N N . LYS A 1 104 ? 8.000 2.160 -19.043 1.00 92.62 104 LYS A N 1
ATOM 772 C CA . LYS A 1 104 ? 8.973 1.269 -18.378 1.00 92.62 104 LYS A CA 1
ATOM 773 C C . LYS A 1 104 ? 9.248 1.627 -16.916 1.00 92.62 104 LYS A C 1
ATOM 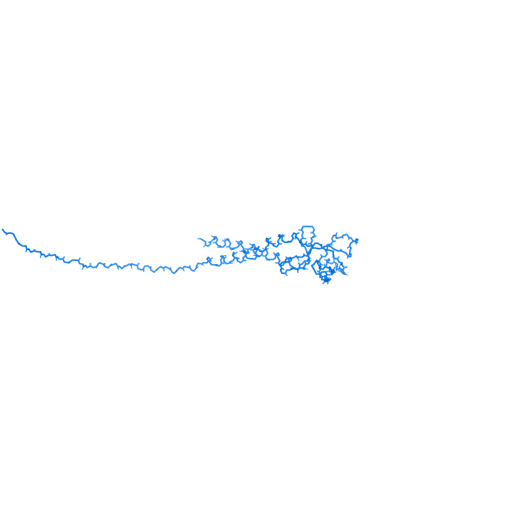775 O O . LYS A 1 104 ? 10.031 0.934 -16.267 1.00 92.62 104 LYS A O 1
ATOM 780 N N . TRP A 1 105 ? 8.652 2.703 -16.422 1.00 93.38 105 TRP A N 1
ATOM 781 C CA . TRP A 1 105 ? 8.933 3.298 -15.125 1.00 93.38 105 TRP A CA 1
ATOM 782 C C . TRP A 1 105 ? 7.635 3.674 -14.417 1.00 93.38 105 TRP A C 1
ATOM 784 O O . TRP A 1 105 ? 6.649 4.046 -15.041 1.00 93.38 105 TRP A O 1
ATOM 794 N N . GLU A 1 106 ? 7.629 3.569 -13.103 1.00 91.44 106 GLU A N 1
ATOM 795 C CA . GLU A 1 106 ? 6.522 4.007 -12.255 1.00 91.44 106 GLU A CA 1
ATOM 796 C C . GLU A 1 106 ? 7.099 4.588 -10.967 1.00 91.44 106 GLU A C 1
ATOM 798 O O . GLU A 1 106 ? 8.264 4.337 -10.652 1.00 91.44 106 GLU A O 1
ATOM 803 N N . THR A 1 107 ? 6.304 5.338 -10.213 1.00 91.94 107 THR A N 1
ATOM 804 C CA . THR A 1 107 ? 6.690 5.756 -8.858 1.00 91.94 107 THR A CA 1
ATOM 805 C C . THR A 1 107 ? 5.711 5.223 -7.828 1.00 91.94 107 THR A C 1
ATOM 807 O O . THR A 1 107 ? 4.506 5.181 -8.064 1.00 91.94 107 THR A O 1
ATOM 810 N N . ALA A 1 108 ? 6.229 4.819 -6.674 1.00 92.81 108 ALA A N 1
ATOM 811 C CA . ALA A 1 108 ? 5.416 4.373 -5.552 1.00 92.81 108 ALA A CA 1
ATOM 812 C C . ALA A 1 108 ? 6.066 4.758 -4.227 1.00 92.81 108 ALA A C 1
ATOM 814 O O . ALA A 1 108 ? 7.262 5.036 -4.155 1.00 92.81 108 ALA A O 1
ATOM 815 N N . PHE A 1 109 ? 5.270 4.742 -3.172 1.00 93.19 109 PHE A N 1
ATOM 816 C CA . PHE A 1 109 ? 5.731 4.817 -1.798 1.00 93.19 109 PHE A CA 1
ATOM 817 C C . PHE A 1 109 ? 5.946 3.413 -1.242 1.00 93.19 109 PHE A C 1
ATOM 819 O O . PHE A 1 109 ? 5.252 2.467 -1.624 1.00 93.19 109 PHE A O 1
ATOM 826 N N . VAL A 1 110 ? 6.898 3.283 -0.320 1.00 92.75 110 VAL A N 1
ATOM 827 C CA . VAL A 1 110 ? 7.128 2.041 0.421 1.00 92.75 110 VAL A CA 1
ATOM 828 C C . VAL A 1 110 ? 6.706 2.231 1.864 1.00 92.75 110 VAL A C 1
ATOM 830 O O . VAL A 1 110 ? 7.233 3.106 2.548 1.00 92.75 110 VAL A O 1
ATOM 833 N N . VAL A 1 111 ? 5.815 1.374 2.356 1.00 91.06 111 VAL A N 1
ATOM 834 C CA . VAL A 1 111 ? 5.358 1.430 3.748 1.00 91.06 111 VAL A CA 1
ATOM 835 C C . VAL A 1 111 ? 6.556 1.281 4.688 1.00 91.06 111 VAL A C 1
ATOM 837 O O . VAL A 1 111 ? 7.291 0.291 4.618 1.00 91.06 111 VAL A O 1
ATOM 840 N N . SER A 1 112 ? 6.761 2.236 5.594 1.00 90.38 112 SER A N 1
ATOM 841 C CA . SER A 1 112 ? 7.900 2.239 6.527 1.00 90.38 112 SER A CA 1
ATOM 842 C C . SER A 1 112 ? 7.597 1.615 7.895 1.00 90.38 112 SER A C 1
ATOM 844 O O . SER A 1 112 ? 8.516 1.367 8.687 1.00 90.38 112 SER A O 1
ATOM 846 N N . TYR A 1 113 ? 6.325 1.325 8.177 1.00 87.62 113 TYR A N 1
ATOM 847 C CA . TYR A 1 113 ? 5.823 1.001 9.510 1.00 87.62 113 TYR A CA 1
ATOM 848 C C . TYR A 1 113 ? 4.938 -0.252 9.552 1.00 87.62 113 TYR A C 1
ATOM 850 O O . TYR A 1 113 ? 4.446 -0.761 8.549 1.00 87.62 113 TYR A O 1
ATOM 858 N N . GLY A 1 114 ? 4.687 -0.729 10.775 1.00 85.50 114 GLY A N 1
ATOM 859 C CA . GLY A 1 114 ? 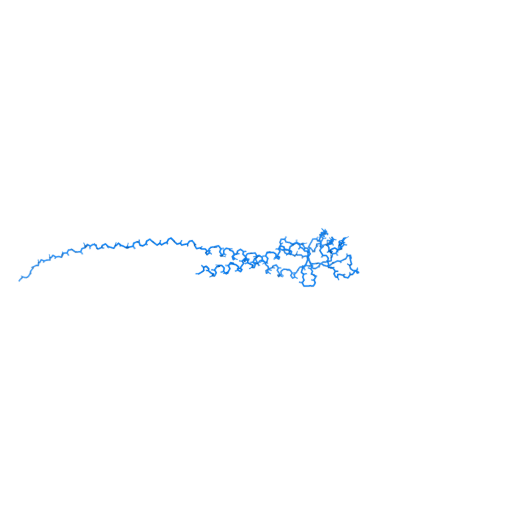3.715 -1.789 11.023 1.00 85.50 114 GLY A CA 1
ATOM 860 C C . GLY A 1 114 ? 4.081 -3.138 10.383 1.00 85.50 114 GLY A C 1
ATOM 861 O O . GLY A 1 114 ? 5.236 -3.378 10.032 1.00 85.50 114 GLY A O 1
ATOM 862 N N . PRO A 1 115 ? 3.106 -4.055 10.279 1.00 86.75 115 PRO A N 1
ATOM 863 C CA . PRO A 1 115 ? 3.323 -5.388 9.720 1.00 86.75 115 PRO A CA 1
ATOM 864 C C . PRO A 1 115 ? 3.483 -5.405 8.191 1.00 86.75 115 PRO A C 1
ATOM 866 O O . PRO A 1 115 ? 3.931 -6.414 7.660 1.00 86.75 115 PRO A O 1
ATOM 869 N N . TRP A 1 116 ? 3.149 -4.310 7.502 1.00 85.75 116 TRP A N 1
ATOM 870 C CA . TRP A 1 116 ? 3.231 -4.185 6.039 1.00 85.75 116 TRP A CA 1
ATOM 871 C C . TRP A 1 116 ? 4.483 -3.447 5.563 1.00 85.75 116 TRP A C 1
ATOM 873 O O . TRP A 1 116 ? 4.558 -3.052 4.403 1.00 85.75 116 TRP A O 1
ATOM 883 N N . LYS A 1 117 ? 5.469 -3.237 6.446 1.00 87.75 117 LYS A N 1
ATOM 884 C CA . LYS A 1 117 ? 6.716 -2.565 6.079 1.00 87.75 117 LYS A CA 1
ATOM 885 C C . LYS A 1 117 ? 7.347 -3.229 4.847 1.00 87.75 117 LYS A C 1
ATOM 887 O O . LYS A 1 117 ? 7.584 -4.435 4.856 1.00 87.75 117 LYS A O 1
ATOM 892 N N . GLY A 1 118 ? 7.666 -2.425 3.836 1.00 88.69 118 GLY A N 1
ATOM 893 C CA . GLY A 1 118 ? 8.229 -2.885 2.566 1.00 88.69 118 GLY A CA 1
ATOM 894 C C . GLY A 1 118 ? 7.202 -3.090 1.448 1.00 88.69 118 GLY A C 1
ATOM 895 O O . GLY A 1 118 ? 7.607 -3.271 0.302 1.00 88.69 118 GLY A O 1
ATOM 896 N N . GLU A 1 119 ? 5.897 -3.051 1.739 1.00 89.75 119 GLU A N 1
ATOM 897 C CA . GLU A 1 119 ? 4.874 -3.089 0.688 1.00 89.75 119 GLU A CA 1
ATOM 898 C C . GLU A 1 119 ? 4.807 -1.767 -0.086 1.00 89.75 119 GLU A C 1
ATOM 900 O O . GLU A 1 119 ? 5.049 -0.691 0.465 1.00 89.75 119 GLU A O 1
ATOM 905 N N . LEU A 1 120 ? 4.470 -1.863 -1.374 1.00 91.94 120 LEU A N 1
ATOM 906 C CA . LEU A 1 120 ? 4.354 -0.724 -2.282 1.00 91.94 120 LEU A CA 1
ATOM 907 C C . LEU A 1 120 ? 2.926 -0.190 -2.316 1.00 91.94 120 LEU A C 1
ATOM 909 O O . LEU A 1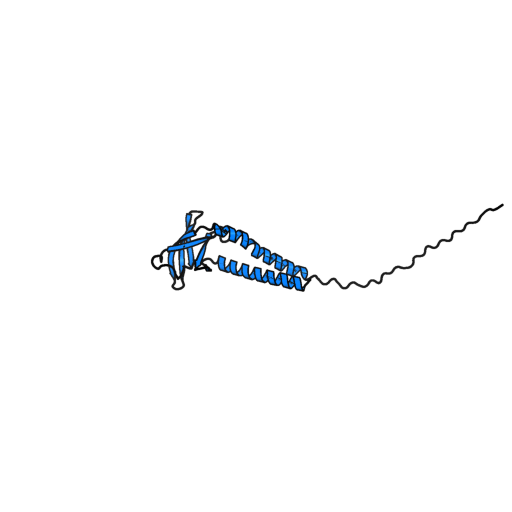 120 ? 1.984 -0.968 -2.404 1.00 91.94 120 LEU A O 1
ATOM 913 N N . TYR A 1 121 ? 2.756 1.126 -2.350 1.00 89.69 121 TYR A N 1
ATOM 914 C CA . TYR A 1 121 ? 1.473 1.748 -2.669 1.00 89.69 121 TYR A CA 1
ATOM 915 C C . TYR A 1 121 ? 1.670 3.015 -3.508 1.00 89.69 121 TYR A C 1
ATOM 917 O O . TYR A 1 121 ? 2.698 3.681 -3.424 1.00 89.69 121 TYR A O 1
ATOM 925 N N . GLY A 1 122 ? 0.694 3.337 -4.346 1.00 88.00 122 GLY A N 1
ATOM 926 C CA . GLY A 1 122 ? 0.651 4.544 -5.168 1.00 88.00 122 GLY A CA 1
ATOM 927 C C . GLY A 1 122 ? -0.639 5.326 -4.942 1.00 88.00 122 GLY A C 1
ATOM 928 O O . GLY A 1 122 ? -1.462 4.949 -4.105 1.00 88.00 122 GLY A O 1
ATOM 929 N N . TRP A 1 123 ? -0.807 6.404 -5.705 1.00 84.31 123 TRP A N 1
ATOM 930 C CA . TRP A 1 123 ? -2.014 7.228 -5.729 1.00 84.31 123 TRP A CA 1
ATOM 931 C C . TRP A 1 123 ? -2.423 7.493 -7.177 1.00 84.31 123 TRP A C 1
ATOM 933 O O . TRP A 1 123 ? -1.609 7.985 -7.955 1.00 84.31 123 TRP A O 1
ATOM 943 N N . VAL A 1 124 ? -3.684 7.218 -7.513 1.00 79.50 124 VAL A N 1
ATOM 944 C CA . VAL A 1 124 ? -4.317 7.677 -8.756 1.00 79.50 124 VAL A CA 1
ATOM 945 C C . VAL A 1 124 ? -5.295 8.773 -8.356 1.00 79.50 124 VAL A C 1
ATOM 947 O O . VAL A 1 124 ? -6.302 8.517 -7.695 1.00 79.50 124 VAL A O 1
ATOM 950 N N . GLY A 1 125 ? -4.964 10.021 -8.688 1.00 78.31 125 GLY A N 1
ATOM 951 C CA . GLY A 1 125 ? -5.674 11.178 -8.141 1.00 78.31 125 GLY A CA 1
ATOM 952 C C . GLY A 1 125 ? -5.606 11.200 -6.609 1.00 78.31 125 GLY A C 1
ATOM 953 O O . GLY A 1 125 ? -4.518 11.256 -6.041 1.00 78.31 125 GLY A O 1
ATOM 954 N N . ASP A 1 126 ? -6.769 11.130 -5.957 1.00 76.56 126 ASP A N 1
ATOM 955 C CA . ASP A 1 126 ? -6.905 11.110 -4.491 1.00 76.56 126 ASP A CA 1
ATOM 956 C C . ASP A 1 126 ? -7.118 9.690 -3.923 1.00 76.56 126 ASP A C 1
ATOM 958 O O . ASP A 1 126 ? -7.404 9.526 -2.734 1.00 76.56 126 ASP A O 1
ATOM 962 N N . GLU A 1 127 ? -7.011 8.649 -4.755 1.00 74.25 127 GLU A N 1
ATOM 963 C CA . GLU A 1 127 ? -7.309 7.265 -4.380 1.00 74.25 127 GLU A CA 1
ATOM 964 C C . GLU A 1 127 ? -6.017 6.438 -4.265 1.00 74.25 127 GLU A C 1
ATOM 966 O O . GLU A 1 127 ? -5.269 6.313 -5.241 1.00 74.25 127 GLU A O 1
ATOM 971 N N . PRO A 1 128 ? -5.721 5.853 -3.088 1.00 76.81 128 PRO A N 1
ATOM 972 C CA . PRO A 1 128 ? -4.542 5.017 -2.926 1.00 76.81 128 PRO A CA 1
ATOM 973 C C . PRO A 1 128 ? -4.737 3.664 -3.629 1.00 76.81 128 PRO A C 1
ATOM 975 O O . PRO A 1 128 ? -5.826 3.090 -3.607 1.00 76.81 128 PRO A O 1
ATOM 978 N N . HIS A 1 129 ? -3.671 3.110 -4.209 1.00 77.88 129 HIS A N 1
ATOM 979 C CA . HIS A 1 129 ? -3.671 1.790 -4.857 1.00 77.88 129 HIS A CA 1
ATOM 980 C C . HIS A 1 129 ? -2.369 1.023 -4.588 1.00 77.88 129 HIS A C 1
ATOM 982 O O . HIS A 1 129 ? -1.427 1.548 -4.004 1.00 77.88 129 HIS A O 1
ATOM 988 N N . GLY A 1 130 ? -2.291 -0.231 -5.037 1.00 67.56 130 GLY A N 1
ATOM 989 C CA . GLY A 1 130 ? -1.011 -0.925 -5.217 1.00 67.56 130 GLY A CA 1
ATOM 990 C C . GLY A 1 130 ? -0.580 -1.906 -4.122 1.00 67.56 130 GLY A C 1
ATOM 991 O O . GLY A 1 130 ? 0.301 -2.710 -4.414 1.00 67.56 130 GLY A O 1
ATOM 992 N N . SER A 1 131 ? -1.222 -1.941 -2.941 1.00 71.50 131 SER A N 1
ATOM 993 C CA . SER A 1 131 ? -0.978 -2.996 -1.936 1.00 71.50 131 SER A CA 1
ATOM 994 C C . SER A 1 131 ? -2.243 -3.711 -1.445 1.00 71.50 131 SER A C 1
ATOM 996 O O . SER A 1 131 ? -3.253 -3.062 -1.161 1.00 71.50 131 SER A O 1
ATOM 998 N N . PRO A 1 132 ? -2.176 -5.039 -1.212 1.00 65.94 132 PRO A N 1
ATOM 999 C CA . PRO A 1 132 ? -3.194 -5.780 -0.461 1.00 65.94 132 PRO A CA 1
ATOM 1000 C C . PRO A 1 132 ? -3.434 -5.223 0.953 1.00 65.94 132 PRO A C 1
ATOM 1002 O O . PRO A 1 132 ? -4.519 -5.386 1.516 1.00 65.94 132 PRO A O 1
ATOM 1005 N N . ALA A 1 133 ? -2.436 -4.550 1.541 1.00 70.06 133 ALA A N 1
ATOM 1006 C CA . ALA A 1 133 ? -2.577 -3.852 2.814 1.00 70.06 133 ALA A CA 1
ATOM 1007 C C . ALA A 1 133 ? -3.701 -2.802 2.803 1.00 70.06 133 ALA A C 1
ATOM 1009 O O . ALA A 1 133 ? -4.353 -2.615 3.835 1.00 70.06 133 ALA A O 1
ATOM 1010 N N . GLN A 1 134 ? -3.969 -2.152 1.664 1.00 72.81 134 GLN A N 1
ATOM 1011 C CA . GLN A 1 134 ? -5.046 -1.164 1.548 1.00 72.81 134 GLN A CA 1
ATOM 1012 C C . GLN A 1 134 ? -6.422 -1.808 1.734 1.00 72.81 134 GLN A C 1
ATOM 1014 O O . GLN A 1 134 ? -7.205 -1.324 2.550 1.00 72.81 134 GLN A O 1
ATOM 1019 N N . ASP A 1 135 ? -6.693 -2.941 1.079 1.00 76.62 135 ASP A N 1
ATOM 1020 C CA . ASP A 1 135 ? -7.980 -3.643 1.194 1.00 76.62 135 ASP A CA 1
ATOM 1021 C C . ASP A 1 135 ? -8.260 -4.073 2.637 1.00 76.62 135 ASP A C 1
ATOM 1023 O O . ASP A 1 135 ? -9.357 -3.882 3.174 1.00 76.62 135 ASP A O 1
ATOM 1027 N N . VAL A 1 136 ? -7.237 -4.619 3.302 1.00 81.25 136 VAL A N 1
ATOM 1028 C CA . VAL A 1 136 ? -7.331 -5.030 4.707 1.00 81.25 136 VAL A CA 1
ATOM 1029 C C . VAL A 1 136 ? -7.554 -3.816 5.606 1.00 81.25 136 VAL A C 1
ATOM 1031 O O . VAL A 1 136 ? -8.426 -3.851 6.477 1.00 81.25 136 VAL A O 1
ATOM 1034 N N . THR A 1 137 ? -6.811 -2.730 5.392 1.00 80.88 137 THR A N 1
ATOM 1035 C CA . THR A 1 137 ? -6.932 -1.505 6.191 1.00 80.88 137 THR A CA 1
ATOM 1036 C C . THR A 1 137 ? -8.302 -0.852 6.003 1.00 80.88 137 THR A C 1
ATOM 1038 O O . THR A 1 137 ? -8.935 -0.479 6.992 1.00 80.88 137 THR A O 1
ATOM 1041 N N . ALA A 1 138 ? -8.821 -0.795 4.775 1.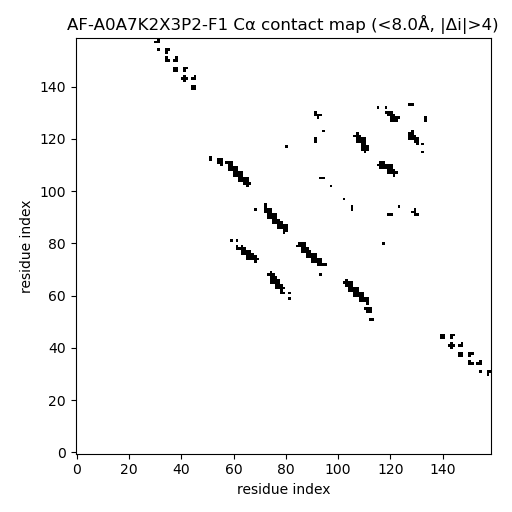00 83.81 138 ALA A N 1
ATOM 1042 C CA . ALA A 1 138 ? -10.149 -0.275 4.461 1.00 83.81 138 ALA A CA 1
ATOM 1043 C C . ALA A 1 138 ? -11.265 -1.112 5.107 1.00 83.81 138 ALA A C 1
ATOM 1045 O O . ALA A 1 138 ? -12.207 -0.562 5.694 1.00 83.81 138 ALA A O 1
ATOM 1046 N N . ALA A 1 139 ? -11.148 -2.442 5.065 1.00 88.00 139 ALA A N 1
ATOM 1047 C CA . ALA A 1 139 ? -12.094 -3.346 5.712 1.00 88.00 139 ALA A CA 1
ATOM 1048 C C . ALA A 1 139 ? -12.066 -3.203 7.243 1.00 88.00 139 ALA A C 1
ATOM 1050 O O . ALA A 1 139 ? -13.123 -3.132 7.875 1.00 88.00 139 ALA A O 1
ATOM 1051 N N . LEU A 1 140 ? -10.874 -3.113 7.845 1.00 89.38 140 LEU A N 1
ATOM 1052 C CA . LEU A 1 140 ? -10.700 -2.899 9.285 1.00 89.38 140 LEU A CA 1
ATOM 1053 C C . LEU A 1 140 ? -11.234 -1.537 9.731 1.00 89.38 140 LEU A C 1
ATOM 1055 O O . LEU A 1 140 ? -11.927 -1.465 10.746 1.00 89.38 140 LEU A O 1
ATOM 1059 N N . ALA A 1 141 ? -10.967 -0.476 8.970 1.00 88.81 141 ALA A N 1
ATOM 1060 C CA . ALA A 1 141 ? -11.476 0.861 9.250 1.00 88.81 141 ALA A CA 1
ATOM 1061 C C . ALA A 1 141 ? -13.009 0.887 9.200 1.00 88.81 141 ALA A C 1
ATOM 1063 O O . ALA A 1 141 ? -13.660 1.331 10.147 1.00 88.81 141 ALA A O 1
ATOM 1064 N N . THR A 1 142 ? -13.594 0.334 8.135 1.00 92.81 142 THR A N 1
ATOM 1065 C CA . THR A 1 142 ? -15.049 0.275 7.953 1.00 92.81 142 THR A CA 1
ATOM 1066 C C . THR A 1 142 ? -15.710 -0.579 9.035 1.00 92.81 142 THR A C 1
ATOM 1068 O O . THR A 1 142 ? -16.654 -0.140 9.696 1.00 92.81 142 THR A O 1
ATOM 1071 N N . GLY A 1 143 ? -15.195 -1.788 9.268 1.00 93.81 143 GLY A N 1
ATOM 1072 C CA . GLY A 1 143 ? -15.701 -2.702 10.290 1.00 93.81 143 GLY A CA 1
ATOM 1073 C C . GLY A 1 143 ? -15.567 -2.134 11.703 1.00 93.81 143 GLY A C 1
ATOM 1074 O O . GLY A 1 143 ? -16.515 -2.207 12.485 1.00 93.81 143 GLY A O 1
ATOM 1075 N N . GLY A 1 144 ? -14.427 -1.515 12.018 1.00 92.31 144 GLY A N 1
ATOM 1076 C 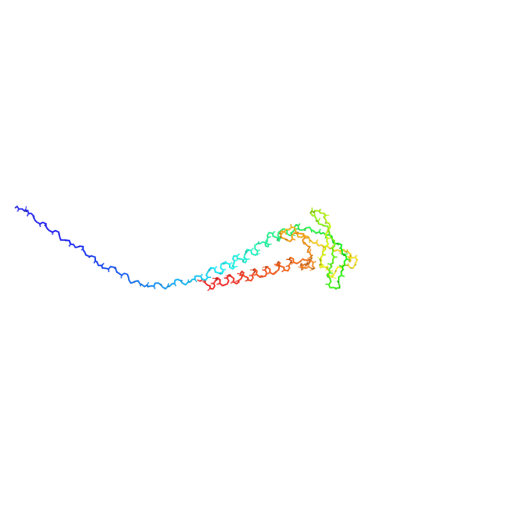CA . GLY A 1 144 ? -14.182 -0.838 13.289 1.00 92.31 144 GLY A CA 1
ATOM 1077 C C . GLY A 1 144 ? -15.124 0.345 13.506 1.00 92.31 144 GLY A C 1
ATOM 1078 O O . GLY A 1 144 ? -15.716 0.465 14.577 1.00 92.31 144 GLY A O 1
ATOM 1079 N N . ALA A 1 145 ? -15.338 1.185 12.491 1.00 94.69 145 ALA A N 1
ATOM 1080 C CA . ALA A 1 145 ? -16.263 2.315 12.576 1.00 94.69 145 ALA A CA 1
ATOM 1081 C C . ALA A 1 145 ? -17.713 1.851 12.792 1.00 94.69 145 ALA A C 1
ATOM 1083 O O . ALA A 1 145 ? -18.398 2.347 13.690 1.00 94.69 145 ALA A O 1
ATOM 1084 N N . LEU A 1 146 ? -18.171 0.851 12.031 1.00 95.69 146 LEU A N 1
ATOM 1085 C CA . LEU A 1 146 ? -19.500 0.259 12.201 1.00 95.69 146 LEU A CA 1
ATOM 1086 C C . LEU A 1 146 ? -19.659 -0.398 13.577 1.00 95.69 146 LEU A C 1
ATOM 1088 O O . LEU A 1 146 ? -20.669 -0.185 14.248 1.00 95.69 146 LEU A O 1
ATOM 1092 N N . GLY A 1 147 ? -18.657 -1.158 14.024 1.00 93.88 147 GLY A N 1
ATOM 1093 C CA . GLY A 1 147 ? -18.635 -1.781 15.346 1.00 93.88 147 GLY A CA 1
ATOM 1094 C C . GLY A 1 147 ? -18.707 -0.750 16.472 1.00 93.88 147 GLY A C 1
ATOM 1095 O O . GLY A 1 147 ? -19.470 -0.929 17.425 1.00 93.88 147 GLY A O 1
ATOM 1096 N N . LEU A 1 148 ? -17.990 0.367 16.328 1.00 94.25 148 LEU A N 1
ATOM 1097 C CA . LEU A 1 148 ? -18.022 1.476 17.272 1.00 94.25 148 LEU A CA 1
ATOM 1098 C C . LEU A 1 148 ? -19.413 2.119 17.323 1.00 94.25 148 LEU A C 1
ATOM 1100 O O . LEU A 1 148 ? -19.965 2.275 18.411 1.00 94.25 148 LEU A O 1
ATOM 1104 N N . LEU A 1 149 ? -20.007 2.430 16.167 1.00 93.81 149 LEU A N 1
ATOM 1105 C CA . LEU A 1 149 ? -21.357 2.998 16.075 1.00 93.81 149 LEU A CA 1
ATOM 1106 C C . LEU A 1 149 ? -22.401 2.077 16.718 1.00 93.81 149 LEU A C 1
ATOM 1108 O O . LEU A 1 149 ? -23.172 2.508 17.577 1.00 93.81 149 LEU A O 1
ATOM 1112 N N . VAL A 1 150 ? -22.392 0.793 16.359 1.00 92.88 150 VAL A N 1
ATOM 1113 C CA . VAL A 1 150 ? -23.308 -0.215 16.908 1.00 92.88 150 VAL A CA 1
ATOM 1114 C C . VAL A 1 150 ? -23.096 -0.391 18.414 1.00 92.88 150 VAL A C 1
ATOM 1116 O O . VAL A 1 150 ? -24.066 -0.473 19.168 1.00 92.88 150 VAL A O 1
ATOM 1119 N N . GLY A 1 151 ? -21.844 -0.407 18.875 1.00 89.12 151 GLY A N 1
ATOM 1120 C CA . GLY A 1 151 ? -21.496 -0.507 20.290 1.00 89.12 151 GLY A CA 1
ATOM 1121 C C . GLY A 1 151 ? -21.980 0.686 21.114 1.00 89.12 151 GLY A C 1
ATOM 1122 O O . GLY A 1 151 ? -22.544 0.494 22.194 1.00 89.12 151 GLY A O 1
ATOM 1123 N N . LEU A 1 152 ? -21.812 1.905 20.596 1.00 90.31 152 LEU A N 1
ATOM 1124 C CA . LEU A 1 152 ? -22.261 3.136 21.248 1.00 90.31 152 LEU A CA 1
ATOM 1125 C C . LEU A 1 152 ? -23.791 3.232 21.290 1.00 90.31 152 LEU A C 1
ATOM 1127 O O . LEU A 1 152 ? -24.353 3.453 22.362 1.00 90.31 152 LEU A O 1
ATOM 1131 N N . VAL A 1 153 ? -24.477 3.003 20.165 1.00 89.50 153 VAL A N 1
ATOM 1132 C CA . VAL A 1 153 ? -25.950 3.052 20.096 1.00 89.50 153 VAL A CA 1
ATOM 1133 C C . VAL A 1 153 ? -26.573 1.930 20.928 1.00 89.50 153 VAL A C 1
ATOM 1135 O O . VAL A 1 153 ? -27.456 2.180 21.747 1.00 89.50 153 VAL A O 1
ATOM 1138 N N . GLY A 1 154 ? -26.085 0.695 20.787 1.00 82.06 154 GLY A N 1
ATOM 1139 C CA . GLY A 1 154 ? -26.569 -0.455 21.553 1.00 82.06 154 GLY A CA 1
ATOM 1140 C C . GLY A 1 154 ? -26.334 -0.307 23.058 1.00 82.06 154 GLY A C 1
ATOM 1141 O O . GLY A 1 154 ? -27.195 -0.681 23.858 1.00 82.06 154 GLY A O 1
ATOM 1142 N N . GLY A 1 155 ? -25.204 0.290 23.451 1.00 77.88 155 GLY A N 1
ATOM 1143 C CA . GLY A 1 155 ? -24.903 0.650 24.835 1.00 77.88 155 GLY A CA 1
ATOM 1144 C C . GLY A 1 155 ? -25.803 1.762 25.380 1.00 77.88 155 GLY A C 1
ATOM 1145 O O . GLY A 1 155 ? -26.271 1.640 26.508 1.00 77.88 155 GLY A O 1
ATOM 1146 N N . GLY A 1 156 ? -26.090 2.790 24.575 1.00 72.75 156 GLY A N 1
ATOM 1147 C CA . GLY A 1 156 ? -26.973 3.910 24.921 1.00 72.75 156 GLY A CA 1
ATOM 1148 C C . GLY A 1 156 ? -28.440 3.513 25.095 1.00 72.75 156 GLY A C 1
ATOM 1149 O O . GLY A 1 156 ? -29.082 3.962 26.033 1.00 72.75 156 GLY A O 1
ATOM 1150 N N . VAL A 1 157 ? -28.956 2.612 24.252 1.00 63.09 157 VAL A N 1
ATOM 1151 C CA . VAL A 1 157 ? -30.327 2.066 24.363 1.00 63.09 157 VAL A CA 1
ATOM 1152 C C . VAL A 1 157 ? -30.457 1.051 25.515 1.00 63.09 157 VAL A C 1
ATOM 1154 O O . VAL A 1 157 ? -31.561 0.722 25.940 1.00 63.09 157 VAL A O 1
ATOM 1157 N N . SER A 1 158 ? -29.333 0.535 26.028 1.00 54.19 158 SER A N 1
ATOM 1158 C CA . SER A 1 158 ? -29.294 -0.437 27.135 1.00 54.19 158 SER A CA 1
ATOM 1159 C C . SER A 1 158 ? -28.994 0.181 28.513 1.00 54.19 158 SER A C 1
ATOM 1161 O O . SER A 1 158 ? -28.859 -0.584 29.477 1.00 54.19 158 SER A O 1
ATOM 1163 N N . LEU A 1 159 ? -28.819 1.506 28.597 1.00 50.72 159 LEU A N 1
ATOM 1164 C CA . LEU A 1 159 ? -28.647 2.285 29.834 1.00 50.72 159 LEU A CA 1
ATOM 1165 C C . LEU A 1 159 ? -30.007 2.692 30.411 1.00 50.72 159 LEU A C 1
ATOM 1167 O O . LEU A 1 159 ? -30.113 2.648 31.657 1.00 50.72 159 LEU A O 1
#

Secondary structure (DSSP, 8-state):
-------PPP-------------PPP----THHHHHHHHHHHHHHHTTHHHHHHHGGGPPEEEEEEEEE-TTSEEEEEEE-TTT--EEEEEEE--TT--GGGTTEEEEEE--SGGG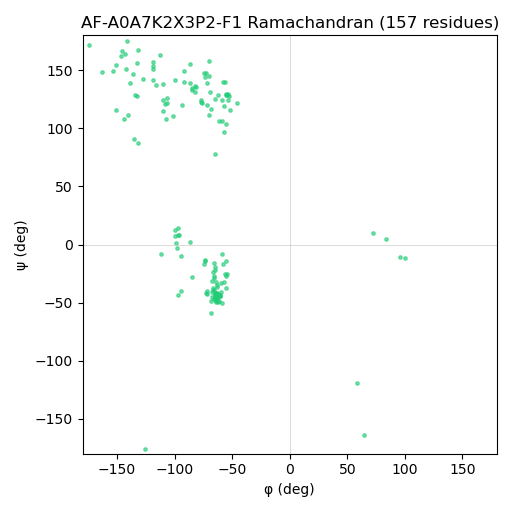TT-EEEEETTEEES-HHHHHHHHHHHHHHHHHHHHHHHHHHT-

pLDDT: mean 80.08, std 17.35, range [34.34, 96.88]

Foldseek 3Di:
DDDDDDDDDDDDDDDDDDDPPPPDDPDDPQPLVPLVVLQVVLCVLCVVVVVQVVQQVVFDKFKWFFPDADPQQKTWTWTADPPPRDIDIDIFRAAPPDDPVQVGMGMWTARCDDPRGGFTWDDDDPDIGTDPVVVVSVCSNVSSVVSNVCSVVVSVVSD

Radius of gyration: 35.81 Å; Cα contacts (8 Å, |Δi|>4): 184; chains: 1; bounding box: 60×23×134 Å